Protein AF-A0A512IU87-F1 (afdb_monomer_lite)

Structure (mmCIF, N/CA/C/O backbone):
data_AF-A0A512IU87-F1
#
_entry.id   AF-A0A512IU87-F1
#
loop_
_atom_site.group_PDB
_atom_site.id
_atom_site.type_symbol
_atom_site.label_atom_id
_atom_site.label_alt_id
_atom_site.label_comp_id
_atom_site.label_asym_id
_atom_site.label_entity_id
_atom_site.label_seq_id
_atom_site.pdbx_PDB_ins_code
_atom_site.Cartn_x
_atom_site.Cartn_y
_atom_site.Cartn_z
_atom_site.occupancy
_atom_site.B_iso_or_equiv
_atom_site.auth_seq_id
_atom_site.auth_comp_id
_atom_site.auth_asym_id
_atom_site.auth_atom_id
_atom_site.pdbx_PDB_model_num
ATOM 1 N N . MET A 1 1 ? -12.612 -12.561 -35.528 1.00 47.97 1 MET A N 1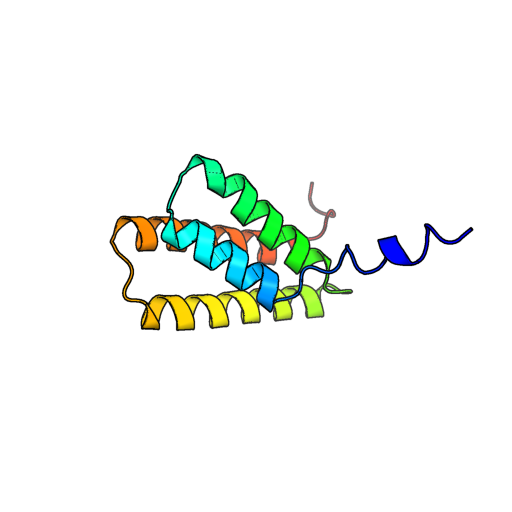
ATOM 2 C CA . MET A 1 1 ? -12.145 -13.449 -34.452 1.00 47.97 1 MET A CA 1
ATOM 3 C C . MET A 1 1 ? -11.173 -12.617 -33.647 1.00 47.97 1 MET A C 1
ATOM 5 O O . MET A 1 1 ? -9.997 -12.739 -33.893 1.00 47.97 1 MET A O 1
ATOM 9 N N . ASP A 1 2 ? -11.656 -11.765 -32.737 1.00 45.06 2 ASP A N 1
ATOM 10 C CA . ASP A 1 2 ? -10.781 -10.909 -31.916 1.00 45.06 2 ASP A CA 1
ATOM 11 C C . ASP A 1 2 ? -11.314 -10.856 -30.486 1.00 45.06 2 ASP A C 1
ATOM 13 O O . ASP A 1 2 ? -11.910 -9.890 -30.017 1.00 45.06 2 ASP A O 1
ATOM 17 N N . ARG A 1 3 ? -11.169 -11.995 -29.798 1.00 49.44 3 ARG A N 1
ATOM 18 C CA . ARG A 1 3 ? -11.250 -12.070 -28.330 1.00 49.44 3 ARG A CA 1
ATOM 19 C C . ARG A 1 3 ? -9.892 -11.793 -27.671 1.00 49.44 3 ARG A C 1
ATOM 21 O O . ARG A 1 3 ? -9.829 -11.802 -26.447 1.00 49.44 3 ARG A O 1
ATOM 28 N N . HIS A 1 4 ? -8.832 -11.574 -28.454 1.00 40.81 4 HIS A N 1
ATOM 29 C CA . HIS A 1 4 ? -7.483 -11.370 -27.928 1.00 40.81 4 HIS A CA 1
ATOM 30 C C . HIS A 1 4 ? -7.190 -9.913 -27.550 1.00 40.81 4 HIS A C 1
ATOM 32 O O . HIS A 1 4 ? -6.594 -9.696 -26.504 1.00 40.81 4 HIS A O 1
ATOM 38 N N . GLU A 1 5 ? -7.716 -8.925 -28.278 1.00 42.81 5 GLU A N 1
ATOM 39 C CA . GLU A 1 5 ? -7.414 -7.508 -27.998 1.00 42.81 5 GLU A CA 1
ATOM 40 C C . GLU A 1 5 ? -8.159 -6.938 -26.779 1.00 42.81 5 GLU A C 1
ATOM 42 O O . GLU A 1 5 ? -7.703 -5.992 -26.149 1.00 42.81 5 GLU A O 1
ATOM 47 N N . ARG A 1 6 ? -9.280 -7.545 -26.362 1.00 42.47 6 ARG A N 1
ATOM 48 C CA . ARG A 1 6 ? -9.990 -7.132 -25.133 1.00 42.47 6 ARG A CA 1
ATOM 49 C C . ARG A 1 6 ? -9.342 -7.625 -23.837 1.00 42.47 6 ARG A C 1
ATOM 51 O O . ARG A 1 6 ? -9.826 -7.286 -22.762 1.00 42.47 6 ARG A O 1
ATOM 58 N N . ARG A 1 7 ? -8.293 -8.446 -23.928 1.00 38.91 7 ARG A N 1
ATOM 59 C CA . ARG A 1 7 ? -7.651 -9.071 -22.766 1.00 38.91 7 ARG A CA 1
ATOM 60 C C . ARG A 1 7 ? -6.363 -8.363 -22.333 1.00 38.91 7 ARG A C 1
ATOM 62 O O . ARG A 1 7 ? -5.927 -8.597 -21.217 1.00 38.91 7 ARG A O 1
ATOM 69 N N . GLU A 1 8 ? -5.812 -7.469 -23.157 1.00 39.75 8 GLU A N 1
ATOM 70 C CA . GLU A 1 8 ? -4.589 -6.709 -22.837 1.00 39.75 8 GLU A CA 1
ATOM 71 C C . GLU A 1 8 ? -4.853 -5.388 -22.097 1.00 39.75 8 GLU A C 1
ATOM 73 O O . GLU A 1 8 ? -3.958 -4.858 -21.450 1.00 39.75 8 GLU A O 1
ATOM 78 N N . SER A 1 9 ? -6.086 -4.871 -22.106 1.00 37.41 9 SER A N 1
ATOM 79 C CA . SER A 1 9 ? -6.460 -3.678 -21.320 1.00 37.41 9 SER A CA 1
ATOM 80 C C . SER A 1 9 ? -6.953 -3.999 -19.903 1.00 37.41 9 SER A C 1
ATOM 82 O O . SER A 1 9 ? -7.368 -3.095 -19.190 1.00 37.41 9 SER A O 1
ATOM 84 N N . ALA A 1 10 ? -6.950 -5.277 -19.510 1.00 41.16 10 ALA A N 1
ATOM 85 C CA . ALA A 1 10 ? -7.472 -5.752 -18.227 1.00 41.16 10 ALA A CA 1
ATOM 86 C C . ALA A 1 10 ? -6.384 -5.992 -17.161 1.00 41.16 10 ALA A C 1
ATOM 88 O O . ALA A 1 10 ? -6.720 -6.451 -16.075 1.00 41.16 10 ALA A O 1
ATOM 89 N N . ASP A 1 11 ? -5.108 -5.718 -17.463 1.00 47.38 11 ASP A N 1
ATOM 90 C CA . ASP A 1 11 ? -3.974 -6.211 -16.660 1.00 47.38 11 ASP A CA 1
ATOM 91 C C . ASP A 1 11 ? -2.960 -5.123 -16.257 1.00 47.38 11 ASP A C 1
ATOM 93 O O . ASP A 1 11 ? -1.798 -5.404 -15.978 1.00 47.38 11 ASP A O 1
ATOM 97 N N . MET A 1 12 ? -3.388 -3.856 -16.210 1.00 54.16 12 MET A N 1
ATOM 98 C CA . MET A 1 12 ? -2.627 -2.803 -15.532 1.00 54.16 12 MET A CA 1
ATOM 99 C C . MET A 1 12 ? -3.516 -2.107 -14.512 1.00 54.16 12 MET A C 1
ATOM 101 O O . MET A 1 12 ? -4.235 -1.174 -14.858 1.00 54.16 12 MET A O 1
ATOM 105 N N . THR A 1 13 ? -3.442 -2.543 -13.252 1.00 68.06 13 THR A N 1
ATOM 106 C CA . THR A 1 13 ? -3.996 -1.780 -12.132 1.00 68.06 13 THR A CA 1
ATOM 107 C C . THR A 1 13 ? -3.304 -0.424 -12.096 1.00 68.06 13 THR A C 1
ATOM 109 O O . THR A 1 13 ? -2.118 -0.314 -11.773 1.00 68.06 13 THR A O 1
ATOM 112 N N . THR A 1 14 ? -4.031 0.623 -12.464 1.00 87.06 14 THR A N 1
ATOM 113 C CA . THR A 1 14 ? -3.526 1.992 -12.401 1.00 87.06 14 THR A CA 1
ATOM 114 C C . THR A 1 14 ? -3.357 2.418 -10.942 1.00 87.06 14 THR A C 1
ATOM 116 O O . THR A 1 14 ? -4.004 1.890 -10.034 1.00 87.06 14 THR A O 1
ATOM 119 N N . LYS A 1 15 ? -2.519 3.434 -10.692 1.00 90.88 15 LYS A N 1
ATOM 120 C CA . LYS A 1 15 ? -2.384 4.022 -9.347 1.00 90.88 15 LYS A CA 1
ATOM 121 C C . LYS A 1 15 ? -3.742 4.446 -8.776 1.00 90.88 15 LYS A C 1
ATOM 123 O O . LYS A 1 15 ? -4.005 4.227 -7.600 1.00 90.88 15 LYS A O 1
ATOM 128 N N . ALA A 1 16 ? -4.601 5.027 -9.616 1.00 91.31 16 ALA A N 1
ATOM 129 C CA . ALA A 1 16 ? -5.924 5.496 -9.217 1.00 91.31 16 ALA A CA 1
ATO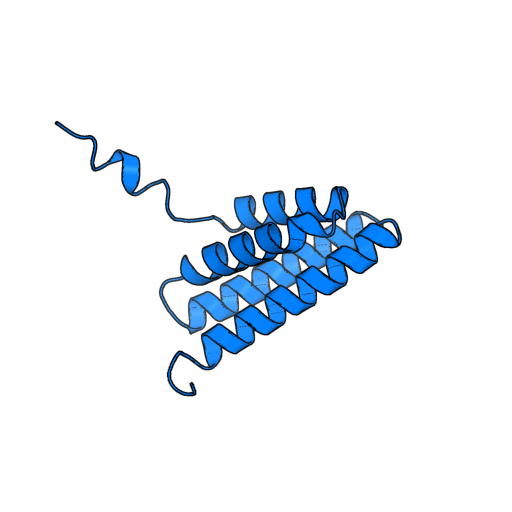M 130 C C . ALA A 1 16 ? -6.830 4.346 -8.745 1.00 91.31 16 ALA A C 1
ATOM 132 O O . ALA A 1 16 ? -7.428 4.453 -7.680 1.00 91.31 16 ALA A O 1
ATOM 133 N N . GLU A 1 17 ? -6.870 3.233 -9.482 1.00 93.50 17 GLU A N 1
ATOM 134 C CA . GLU A 1 17 ? -7.662 2.050 -9.111 1.00 93.50 17 GLU A CA 1
ATOM 135 C C . GLU A 1 17 ? -7.138 1.386 -7.833 1.00 93.50 17 GLU A C 1
ATOM 137 O O . GLU A 1 17 ? -7.924 0.966 -6.981 1.00 93.50 17 GLU A O 1
ATOM 142 N N . CYS A 1 18 ? -5.810 1.323 -7.667 1.00 95.25 18 CYS A N 1
ATOM 143 C CA . CYS A 1 18 ? -5.195 0.820 -6.440 1.00 95.25 18 CYS A CA 1
ATOM 144 C C . CYS A 1 18 ? -5.600 1.682 -5.234 1.00 95.25 18 CYS A C 1
ATOM 146 O O . CYS A 1 18 ? -6.074 1.153 -4.230 1.00 95.25 18 CYS A O 1
ATOM 148 N N . ILE A 1 19 ? -5.492 3.010 -5.353 1.00 95.25 19 ILE A N 1
ATOM 149 C CA . ILE A 1 19 ? -5.888 3.950 -4.296 1.00 95.25 19 ILE A CA 1
ATOM 150 C C . ILE A 1 19 ? -7.376 3.823 -3.972 1.00 95.25 19 ILE A C 1
ATOM 152 O O . ILE A 1 19 ? -7.731 3.725 -2.801 1.00 95.25 19 ILE A O 1
ATOM 156 N N . GLU A 1 20 ? -8.251 3.802 -4.979 1.00 95.31 20 GLU A N 1
ATOM 157 C CA . GLU A 1 20 ? -9.696 3.678 -4.768 1.00 95.31 20 GLU A CA 1
ATOM 158 C C . GLU A 1 20 ? -10.044 2.378 -4.034 1.00 95.31 20 GLU A C 1
ATOM 160 O O . GLU A 1 20 ? -10.816 2.388 -3.070 1.00 95.31 20 GLU A O 1
ATOM 165 N N . THR A 1 21 ? -9.403 1.277 -4.430 1.00 96.25 21 THR A N 1
ATOM 166 C CA . THR A 1 21 ? -9.547 -0.023 -3.770 1.00 96.25 21 THR A CA 1
ATOM 167 C C . THR A 1 21 ? -9.115 0.056 -2.308 1.00 96.25 21 THR A C 1
ATOM 169 O O . THR A 1 21 ? -9.896 -0.281 -1.416 1.00 96.25 21 THR A O 1
ATOM 172 N N . LEU A 1 22 ? -7.904 0.553 -2.035 1.00 96.69 22 LEU A N 1
ATOM 173 C CA . LEU A 1 22 ? -7.381 0.673 -0.672 1.00 96.69 22 LEU A CA 1
ATOM 174 C C . LEU A 1 22 ? -8.239 1.601 0.190 1.00 96.69 22 LEU A C 1
ATOM 176 O O . LEU A 1 22 ? -8.513 1.271 1.340 1.00 96.69 22 LEU A O 1
ATOM 180 N N . ARG A 1 23 ? -8.737 2.709 -0.365 1.00 95.25 23 ARG A N 1
ATOM 181 C CA . ARG A 1 23 ? -9.637 3.631 0.334 1.00 95.25 23 ARG A CA 1
ATOM 182 C C . ARG A 1 23 ? -10.942 2.948 0.730 1.00 95.25 23 ARG A C 1
ATOM 184 O O . ARG A 1 23 ? -11.381 3.088 1.869 1.00 95.25 23 ARG A O 1
ATOM 191 N N . GLY A 1 24 ? -11.545 2.185 -0.182 1.00 95.62 24 GLY A N 1
ATOM 192 C CA . GLY A 1 24 ? -12.758 1.419 0.102 1.00 95.62 24 GLY A CA 1
ATOM 193 C C . GLY A 1 24 ? -12.550 0.382 1.209 1.00 95.62 24 GLY A C 1
ATOM 194 O O . GLY A 1 24 ? -13.388 0.261 2.101 1.00 95.62 24 GLY A O 1
ATOM 195 N N . LEU A 1 25 ? -11.416 -0.320 1.179 1.00 96.56 25 LEU A N 1
ATOM 196 C CA . LEU A 1 25 ? -11.045 -1.319 2.186 1.00 96.56 25 LEU A CA 1
ATOM 197 C C . LEU A 1 25 ? -10.768 -0.677 3.552 1.00 96.56 25 LEU A C 1
ATOM 199 O O . LEU A 1 25 ? -11.264 -1.156 4.567 1.00 96.56 25 LEU A O 1
ATOM 203 N N . ILE A 1 26 ? -10.037 0.442 3.590 1.00 95.94 26 ILE A N 1
ATOM 204 C CA . ILE A 1 26 ? -9.782 1.199 4.823 1.00 95.94 26 ILE A CA 1
ATOM 205 C C . ILE A 1 26 ? -11.097 1.704 5.415 1.00 95.94 26 ILE A C 1
ATOM 207 O O . ILE A 1 26 ? -11.326 1.528 6.608 1.00 95.94 26 ILE A O 1
ATOM 211 N N . ALA A 1 27 ? -11.994 2.260 4.597 1.00 95.06 27 ALA A N 1
ATOM 212 C CA . ALA A 1 27 ? -13.287 2.753 5.066 1.00 95.06 27 ALA A CA 1
ATOM 213 C C . ALA A 1 27 ? -14.134 1.654 5.737 1.00 95.06 27 ALA A C 1
ATOM 215 O O . ALA A 1 27 ? -14.807 1.936 6.729 1.00 95.06 27 ALA A O 1
ATOM 216 N N . ARG A 1 28 ? -14.072 0.410 5.234 1.00 95.69 28 ARG A N 1
ATOM 217 C CA . ARG A 1 28 ? -14.752 -0.759 5.824 1.00 95.69 28 ARG A CA 1
ATOM 218 C C . ARG A 1 28 ? -14.008 -1.355 7.022 1.00 95.69 28 ARG A C 1
ATOM 220 O O . ARG A 1 28 ? -14.646 -1.795 7.974 1.00 95.69 28 ARG A O 1
ATOM 227 N N . SER A 1 29 ? -12.674 -1.342 7.001 1.00 94.44 29 SER A N 1
ATOM 228 C CA . SER A 1 29 ? -11.795 -1.867 8.060 1.00 94.44 29 SER A CA 1
ATOM 229 C C . SER A 1 29 ? -12.043 -3.336 8.442 1.00 94.44 29 SER A C 1
ATOM 231 O O . SER A 1 29 ? -11.854 -3.742 9.596 1.00 94.44 29 SER A O 1
ATOM 233 N N . GLU A 1 30 ? -12.465 -4.161 7.487 1.00 92.44 30 GLU A N 1
ATOM 234 C CA . GLU A 1 30 ? -12.782 -5.567 7.721 1.00 92.44 30 GLU A CA 1
ATOM 235 C C . GLU A 1 30 ? -11.527 -6.451 7.644 1.00 92.44 30 GLU A C 1
ATOM 237 O O . GLU A 1 30 ? -10.833 -6.513 6.634 1.00 92.44 30 GLU A O 1
ATOM 242 N N . ARG A 1 31 ? -11.220 -7.199 8.714 1.00 82.81 31 ARG A N 1
ATOM 243 C CA . ARG A 1 31 ? -9.982 -8.009 8.787 1.00 82.81 31 ARG A CA 1
ATOM 244 C C . ARG A 1 31 ? -9.860 -9.075 7.693 1.00 82.81 31 ARG A C 1
ATOM 246 O O . ARG A 1 31 ? -8.746 -9.420 7.311 1.00 82.81 31 ARG A O 1
ATOM 253 N N . ASN A 1 32 ? -10.978 -9.622 7.225 1.00 88.44 32 ASN A N 1
ATOM 254 C CA . ASN A 1 32 ? -11.033 -10.607 6.141 1.00 88.44 32 ASN A CA 1
ATOM 255 C C . ASN A 1 32 ? -10.665 -10.014 4.774 1.00 88.44 32 ASN A C 1
ATOM 257 O O . ASN A 1 32 ? -10.358 -10.785 3.872 1.00 88.44 32 ASN A O 1
ATOM 261 N N . GLU A 1 33 ? -10.631 -8.689 4.637 1.00 91.25 33 GLU A N 1
ATOM 262 C CA . GLU A 1 33 ? -10.310 -8.004 3.382 1.00 91.25 33 GLU A CA 1
ATOM 263 C C . GLU A 1 33 ? -8.821 -7.605 3.270 1.00 91.25 33 GLU A C 1
ATOM 265 O O . GLU A 1 33 ? -8.377 -7.054 2.261 1.00 91.25 33 GLU A O 1
ATOM 270 N N . LEU A 1 34 ? -7.997 -7.936 4.274 1.00 93.81 34 LEU A N 1
ATOM 271 C CA . LEU A 1 34 ? -6.547 -7.697 4.238 1.00 93.81 34 LEU A CA 1
ATOM 272 C C . LEU A 1 34 ? -5.850 -8.444 3.090 1.00 93.81 34 LEU A C 1
ATOM 274 O O . LEU A 1 34 ? -4.844 -7.972 2.559 1.00 93.81 34 LEU A O 1
ATOM 278 N N . ALA A 1 35 ? -6.384 -9.601 2.691 1.00 94.56 35 ALA A N 1
ATOM 279 C CA . ALA A 1 35 ? -5.889 -10.338 1.533 1.00 94.56 35 ALA A CA 1
ATOM 280 C C . ALA A 1 35 ? -6.126 -9.565 0.224 1.00 94.56 35 ALA A C 1
ATOM 282 O O . ALA A 1 35 ? -5.245 -9.542 -0.636 1.00 94.56 35 ALA A O 1
ATOM 283 N N . ASP A 1 36 ? -7.266 -8.882 0.108 1.00 95.69 36 ASP A N 1
ATOM 284 C CA . ASP A 1 36 ? -7.615 -8.080 -1.067 1.00 95.69 36 ASP A CA 1
ATOM 285 C C . ASP A 1 36 ? -6.748 -6.819 -1.146 1.00 95.69 36 ASP A C 1
ATOM 287 O O . ASP A 1 36 ? -6.243 -6.481 -2.219 1.00 95.69 36 ASP A O 1
ATOM 291 N N . ALA A 1 37 ? -6.477 -6.177 -0.002 1.00 96.50 37 ALA A N 1
ATOM 292 C CA . ALA A 1 37 ? -5.528 -5.065 0.076 1.00 96.50 37 ALA A CA 1
ATOM 293 C C . ALA A 1 37 ? -4.133 -5.487 -0.414 1.00 96.50 37 ALA A C 1
ATOM 295 O O . ALA A 1 37 ? -3.544 -4.838 -1.281 1.00 96.50 37 ALA A O 1
ATOM 296 N N . GLN A 1 38 ? -3.617 -6.611 0.092 1.00 96.44 38 GLN A N 1
ATOM 297 C CA . GLN A 1 38 ? -2.309 -7.127 -0.303 1.00 96.44 38 GLN A CA 1
ATOM 298 C C . GLN A 1 38 ? -2.256 -7.501 -1.793 1.00 96.44 38 GLN A C 1
ATOM 300 O O . GLN A 1 38 ? -1.237 -7.256 -2.445 1.00 96.44 38 GLN A O 1
ATOM 305 N N . ALA A 1 39 ? -3.334 -8.072 -2.340 1.00 94.88 39 ALA A N 1
ATOM 306 C CA . ALA A 1 39 ? -3.429 -8.405 -3.758 1.00 94.88 39 ALA A CA 1
ATOM 307 C C . ALA A 1 39 ? -3.386 -7.148 -4.640 1.00 94.88 39 ALA A C 1
ATOM 309 O O . ALA A 1 39 ? -2.595 -7.102 -5.584 1.00 94.88 39 ALA A O 1
ATOM 310 N N . ALA A 1 40 ? -4.159 -6.113 -4.295 1.00 96.25 40 ALA A N 1
ATOM 311 C CA . ALA A 1 40 ? -4.168 -4.841 -5.016 1.00 96.25 40 ALA A CA 1
ATOM 312 C C . ALA A 1 40 ? -2.786 -4.163 -5.013 1.00 96.25 40 ALA A C 1
ATOM 314 O O . ALA A 1 40 ? -2.332 -3.669 -6.045 1.00 96.25 40 ALA A O 1
ATOM 315 N N . ILE A 1 41 ? -2.086 -4.191 -3.873 1.00 96.12 41 ILE A N 1
ATOM 316 C CA . ILE A 1 41 ? -0.726 -3.646 -3.739 1.00 96.12 41 ILE A CA 1
ATOM 317 C C . ILE A 1 41 ? 0.266 -4.406 -4.634 1.00 96.12 41 ILE A C 1
ATOM 319 O O . ILE A 1 41 ? 1.069 -3.785 -5.329 1.00 96.12 41 ILE A O 1
ATOM 323 N N . ILE A 1 42 ? 0.213 -5.743 -4.651 1.00 93.69 42 ILE A N 1
ATOM 324 C CA . ILE A 1 42 ? 1.109 -6.567 -5.481 1.00 93.69 42 ILE A CA 1
ATOM 325 C C . ILE A 1 42 ? 0.845 -6.333 -6.967 1.00 93.69 42 ILE A C 1
ATOM 327 O O . ILE A 1 42 ? 1.795 -6.166 -7.728 1.00 93.69 42 ILE A O 1
ATOM 331 N N . GLN A 1 43 ? -0.421 -6.311 -7.389 1.00 93.88 43 GLN A N 1
ATOM 332 C CA . GLN A 1 43 ? -0.784 -6.068 -8.787 1.00 93.88 43 GLN A CA 1
ATOM 333 C C . GLN A 1 43 ? -0.286 -4.701 -9.259 1.00 93.88 43 GLN A C 1
ATOM 335 O O . GLN A 1 43 ? 0.363 -4.612 -10.300 1.00 93.88 43 GLN A O 1
ATOM 340 N N . PHE A 1 44 ? -0.494 -3.660 -8.450 1.00 94.69 44 PHE A N 1
ATOM 341 C CA . PHE A 1 44 ? 0.027 -2.328 -8.735 1.00 94.69 44 PHE A CA 1
ATOM 342 C C . PHE A 1 44 ? 1.561 -2.308 -8.823 1.00 94.69 44 PHE A C 1
ATOM 344 O O . PHE A 1 44 ? 2.119 -1.766 -9.777 1.00 94.69 44 PHE A O 1
ATOM 351 N N . ALA A 1 45 ? 2.255 -2.951 -7.879 1.00 92.69 45 ALA A N 1
ATOM 352 C CA . ALA A 1 45 ? 3.709 -3.050 -7.916 1.00 92.69 45 ALA A CA 1
ATOM 353 C C . ALA A 1 45 ? 4.195 -3.770 -9.184 1.00 92.69 45 ALA A C 1
ATOM 355 O O . ALA A 1 45 ? 5.162 -3.343 -9.800 1.00 92.69 45 ALA A O 1
ATOM 356 N N . LEU A 1 46 ? 3.543 -4.855 -9.602 1.00 89.88 46 LEU A N 1
ATOM 357 C CA . LEU A 1 46 ? 3.964 -5.642 -10.764 1.00 89.88 46 LEU A CA 1
ATOM 358 C C . LEU A 1 46 ? 3.634 -4.985 -12.110 1.00 89.88 46 LEU A C 1
ATOM 360 O O . LEU A 1 46 ? 4.289 -5.321 -13.097 1.00 89.88 46 LEU A O 1
ATOM 364 N N . ALA A 1 47 ? 2.697 -4.032 -12.147 1.00 91.00 47 ALA A N 1
ATOM 365 C CA . ALA A 1 47 ? 2.384 -3.252 -13.345 1.00 91.00 47 ALA A CA 1
ATOM 366 C C . ALA A 1 47 ? 3.552 -2.347 -13.789 1.00 91.00 47 ALA A C 1
ATOM 368 O O . ALA A 1 47 ? 3.662 -2.005 -14.967 1.00 91.00 47 ALA A O 1
ATOM 369 N N . ALA A 1 48 ? 4.455 -1.974 -12.873 1.00 89.06 48 ALA A N 1
ATOM 370 C CA . ALA A 1 48 ? 5.659 -1.228 -13.220 1.00 89.06 48 ALA A CA 1
ATOM 371 C C . ALA A 1 48 ? 6.749 -2.156 -13.821 1.00 89.06 48 ALA A C 1
ATOM 373 O O . ALA A 1 48 ? 7.039 -3.231 -13.272 1.00 89.06 48 ALA A O 1
ATOM 374 N N . PRO A 1 49 ? 7.391 -1.745 -14.934 1.00 86.06 49 PRO A N 1
ATOM 375 C CA . PRO A 1 49 ? 8.153 -2.651 -1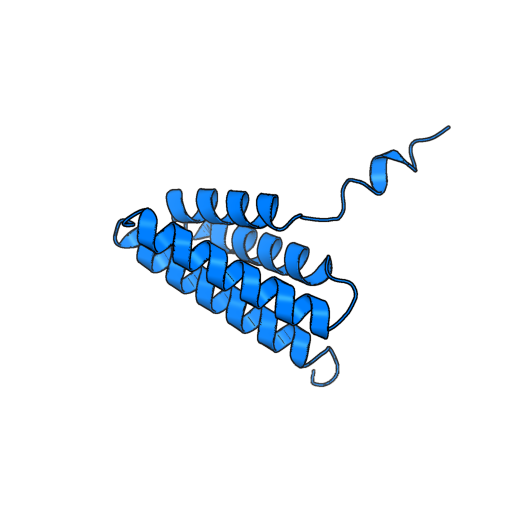5.802 1.00 86.06 49 PRO A CA 1
ATOM 376 C C . PRO A 1 49 ? 9.503 -3.097 -15.228 1.00 86.06 49 PRO A C 1
ATOM 378 O O . PRO A 1 49 ? 10.009 -4.158 -15.590 1.00 86.06 49 PRO A O 1
ATOM 381 N N . ASP A 1 50 ? 10.099 -2.309 -14.337 1.00 87.50 50 ASP A N 1
ATOM 382 C CA . ASP A 1 50 ? 11.443 -2.536 -13.807 1.00 87.50 50 ASP A C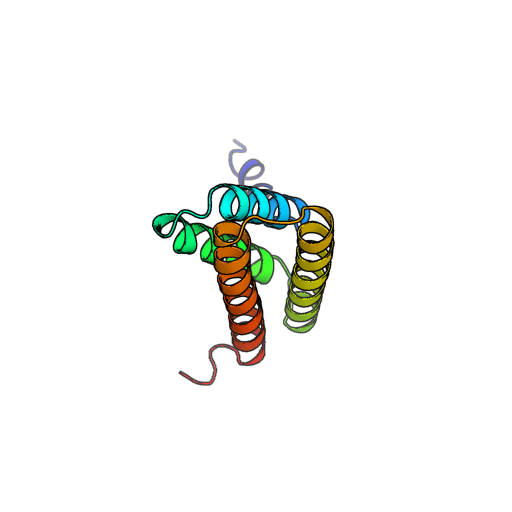A 1
ATOM 383 C C . ASP A 1 50 ? 11.539 -2.180 -12.317 1.00 87.50 50 ASP A C 1
ATOM 385 O O . ASP A 1 50 ? 10.708 -1.449 -11.784 1.00 87.50 50 ASP A O 1
ATOM 389 N N . LEU A 1 51 ? 12.572 -2.680 -11.634 1.00 88.50 51 LEU A N 1
ATOM 390 C CA . LEU A 1 51 ? 12.747 -2.517 -10.183 1.00 88.50 51 LEU A CA 1
ATOM 391 C C . LEU A 1 51 ? 12.721 -1.059 -9.705 1.00 88.50 51 LEU A C 1
ATOM 393 O O . LEU A 1 51 ? 12.171 -0.774 -8.637 1.00 88.50 51 LEU A O 1
ATOM 397 N N . LYS A 1 52 ? 13.305 -0.140 -10.480 1.00 89.75 52 LYS A N 1
ATOM 398 C CA . LYS A 1 52 ? 13.337 1.281 -10.133 1.00 89.75 52 LYS A CA 1
ATOM 399 C C . LYS A 1 52 ? 11.926 1.857 -10.224 1.00 89.75 52 LYS A C 1
ATOM 401 O O . LYS A 1 52 ? 11.443 2.409 -9.240 1.00 89.75 52 LYS A O 1
ATOM 406 N N . SER A 1 53 ? 11.245 1.622 -11.343 1.00 90.19 53 SER A N 1
ATOM 407 C CA . SER A 1 53 ? 9.861 2.041 -11.565 1.00 90.19 53 SER A CA 1
ATOM 408 C C . SER A 1 53 ? 8.906 1.457 -10.515 1.00 90.19 53 SER A C 1
ATOM 410 O O . SER A 1 53 ? 8.012 2.153 -10.045 1.00 90.19 53 SER A O 1
ATOM 412 N N . ARG A 1 54 ? 9.113 0.204 -10.082 1.00 91.31 54 ARG A N 1
ATOM 413 C CA . ARG A 1 54 ? 8.327 -0.426 -9.002 1.00 91.31 54 ARG A CA 1
ATOM 414 C C . ARG A 1 54 ? 8.519 0.281 -7.669 1.00 91.31 54 ARG A C 1
ATOM 416 O O . ARG A 1 54 ? 7.553 0.549 -6.965 1.00 91.31 54 ARG A O 1
ATOM 423 N N . THR A 1 55 ? 9.766 0.587 -7.326 1.00 91.12 55 THR A N 1
ATOM 424 C CA . THR A 1 55 ? 10.096 1.265 -6.066 1.00 91.12 55 THR A CA 1
ATOM 425 C C . THR A 1 55 ? 9.513 2.677 -6.038 1.00 91.12 55 THR A C 1
ATOM 427 O O . THR A 1 55 ? 8.918 3.075 -5.038 1.00 91.12 55 THR A O 1
ATOM 430 N N . GLU A 1 56 ? 9.637 3.411 -7.146 1.00 92.31 56 GLU A N 1
ATOM 431 C CA . GLU A 1 56 ? 9.064 4.751 -7.311 1.00 92.31 56 GLU A CA 1
ATOM 432 C C . GLU A 1 56 ? 7.531 4.721 -7.240 1.00 92.31 56 GLU A C 1
ATOM 434 O O . GLU A 1 56 ? 6.944 5.503 -6.494 1.00 92.31 56 GLU A O 1
ATOM 439 N N . ALA A 1 57 ? 6.885 3.773 -7.928 1.00 92.62 57 ALA A N 1
ATOM 440 C CA . ALA A 1 57 ? 5.435 3.596 -7.888 1.00 92.62 57 ALA A CA 1
ATOM 441 C C . ALA A 1 57 ? 4.928 3.316 -6.464 1.00 92.62 57 ALA A C 1
ATOM 443 O O . ALA A 1 57 ? 3.954 3.921 -6.019 1.00 92.62 57 ALA A O 1
ATOM 444 N N . MET A 1 58 ? 5.612 2.444 -5.720 1.00 94.38 58 MET A N 1
ATOM 445 C CA . MET A 1 58 ? 5.256 2.110 -4.338 1.00 94.38 58 MET A CA 1
ATOM 446 C C . MET A 1 58 ? 5.432 3.296 -3.378 1.00 94.38 58 MET A C 1
ATOM 448 O O . MET A 1 58 ? 4.591 3.507 -2.505 1.00 94.38 58 MET A O 1
ATOM 452 N N . ALA A 1 59 ? 6.489 4.097 -3.549 1.00 93.94 59 ALA A N 1
ATOM 453 C CA . ALA A 1 59 ? 6.701 5.311 -2.757 1.00 93.94 59 ALA A CA 1
ATOM 454 C C . ALA A 1 59 ? 5.638 6.391 -3.043 1.00 93.94 59 ALA A C 1
ATOM 456 O O . ALA A 1 59 ? 5.155 7.058 -2.124 1.00 93.94 59 ALA A O 1
ATOM 457 N N . ASP A 1 60 ? 5.245 6.542 -4.309 1.00 94.88 60 ASP A N 1
ATOM 458 C CA . ASP A 1 60 ? 4.179 7.455 -4.734 1.00 94.88 60 ASP A CA 1
ATOM 459 C C . ASP A 1 60 ? 2.800 7.012 -4.207 1.00 94.88 60 ASP A C 1
ATOM 461 O O . ASP A 1 60 ? 2.040 7.834 -3.686 1.00 94.88 60 ASP A O 1
ATOM 465 N N . LEU A 1 61 ? 2.499 5.707 -4.242 1.00 95.31 61 LEU A N 1
ATOM 466 C CA . LEU A 1 61 ? 1.295 5.141 -3.622 1.00 95.31 61 LEU A CA 1
ATOM 467 C C . LEU A 1 61 ? 1.235 5.460 -2.122 1.00 95.31 61 LEU A C 1
ATOM 469 O O . LEU A 1 61 ? 0.218 5.965 -1.651 1.00 95.31 61 LEU A O 1
ATOM 473 N N . GLN A 1 62 ? 2.329 5.216 -1.392 1.00 94.94 62 GLN A N 1
ATOM 474 C CA . GLN A 1 62 ? 2.416 5.482 0.048 1.00 94.94 62 GLN A CA 1
ATOM 475 C C . GLN A 1 62 ? 2.189 6.966 0.363 1.00 94.94 62 GLN A C 1
ATOM 477 O O . GLN A 1 62 ? 1.387 7.302 1.230 1.00 94.94 62 GLN A O 1
ATOM 482 N N . THR A 1 63 ? 2.846 7.859 -0.383 1.00 96.38 63 THR A N 1
ATOM 483 C CA . THR A 1 63 ? 2.723 9.315 -0.201 1.00 96.38 63 THR A CA 1
ATOM 484 C C . THR A 1 63 ? 1.301 9.800 -0.479 1.00 96.38 63 THR A C 1
ATOM 486 O O . THR A 1 63 ? 0.755 10.618 0.268 1.00 96.38 63 THR A O 1
ATOM 489 N N . THR A 1 64 ? 0.686 9.287 -1.549 1.00 95.69 64 THR A N 1
ATOM 490 C CA . THR A 1 64 ? -0.677 9.665 -1.926 1.00 95.69 64 THR A CA 1
ATOM 491 C C . THR A 1 64 ? -1.670 9.195 -0.866 1.00 95.69 64 THR A C 1
ATOM 493 O O . THR A 1 64 ? -2.466 9.996 -0.380 1.00 95.69 64 THR A O 1
ATOM 496 N N . LEU A 1 65 ? -1.579 7.932 -0.440 1.00 94.31 65 LEU A N 1
ATOM 497 C CA . LEU A 1 65 ? -2.486 7.369 0.558 1.00 94.31 65 LEU A CA 1
ATOM 498 C C . LEU A 1 65 ? -2.343 8.072 1.917 1.00 94.31 65 LEU A C 1
ATOM 500 O O . LEU A 1 65 ? -3.352 8.413 2.525 1.00 94.31 65 LEU A O 1
ATOM 504 N N . ALA A 1 66 ? -1.118 8.385 2.350 1.00 94.31 66 ALA A N 1
ATOM 505 C CA . ALA A 1 66 ? -0.877 9.138 3.583 1.00 94.31 66 ALA A CA 1
ATOM 506 C C . ALA A 1 66 ? -1.509 10.537 3.550 1.00 94.31 66 ALA A C 1
ATOM 508 O O . ALA A 1 66 ? -2.124 10.968 4.527 1.00 94.31 66 ALA A O 1
ATOM 509 N N . THR A 1 67 ? -1.405 11.228 2.411 1.00 95.31 67 THR A N 1
ATOM 510 C CA . THR A 1 67 ? -2.026 12.547 2.215 1.00 95.31 67 THR A CA 1
ATOM 511 C C . THR A 1 67 ? -3.550 12.457 2.319 1.00 95.31 67 THR A C 1
ATOM 513 O O . THR A 1 67 ? -4.180 13.292 2.968 1.00 95.31 67 THR A O 1
ATOM 516 N N . GLU A 1 68 ? -4.154 11.432 1.714 1.00 92.81 68 GLU A N 1
ATOM 517 C CA . GLU A 1 68 ? -5.602 11.217 1.779 1.00 92.81 68 GLU A CA 1
ATOM 518 C C . GLU A 1 68 ? -6.077 10.857 3.186 1.00 92.81 68 GLU A C 1
ATOM 520 O O . GLU A 1 68 ? -7.065 11.417 3.659 1.00 92.81 68 GLU A O 1
ATOM 525 N N . MET A 1 69 ? -5.361 9.974 3.882 1.00 91.81 69 MET A N 1
ATOM 526 C CA . MET A 1 69 ? -5.709 9.581 5.246 1.00 91.81 69 MET A CA 1
ATOM 527 C C . MET A 1 69 ? -5.584 10.744 6.227 1.00 91.81 69 MET A C 1
ATOM 529 O O . MET A 1 69 ? -6.433 10.893 7.102 1.00 91.81 69 MET A O 1
ATOM 533 N N . GLN A 1 70 ? -4.584 11.613 6.057 1.00 91.12 70 GLN A N 1
ATOM 534 C CA . GLN A 1 70 ? -4.467 12.829 6.860 1.00 91.12 70 GLN A CA 1
ATOM 535 C C . GLN A 1 70 ? -5.651 13.782 6.636 1.00 91.12 70 GLN A C 1
ATOM 537 O O . GLN A 1 70 ? -6.097 14.435 7.576 1.00 91.12 70 GLN A O 1
ATOM 542 N N . ALA A 1 71 ? -6.165 13.866 5.406 1.00 91.25 71 ALA A N 1
ATOM 543 C CA . ALA A 1 71 ? -7.315 14.706 5.080 1.00 91.25 71 ALA A CA 1
ATOM 544 C C . ALA A 1 71 ? -8.658 14.113 5.549 1.00 91.25 71 ALA A C 1
ATOM 546 O O . ALA A 1 71 ? -9.604 14.867 5.774 1.00 91.25 71 ALA A O 1
ATOM 547 N N . ALA A 1 72 ? -8.751 12.786 5.670 1.00 89.50 72 ALA A N 1
ATOM 548 C CA . ALA A 1 72 ? -9.989 12.073 5.979 1.00 89.50 72 ALA A CA 1
ATOM 549 C C . ALA A 1 72 ? -10.331 11.989 7.479 1.00 89.50 72 ALA A C 1
ATOM 551 O O . ALA A 1 72 ? -11.477 11.683 7.790 1.00 89.50 72 ALA A O 1
ATOM 552 N N . ASP A 1 73 ? -9.371 12.249 8.376 1.00 91.12 73 ASP A N 1
ATOM 553 C CA . ASP A 1 73 ? -9.513 12.121 9.842 1.00 91.12 73 ASP A CA 1
ATOM 554 C C . ASP A 1 73 ? -10.147 10.776 10.276 1.00 91.12 73 ASP A C 1
ATOM 556 O O . ASP A 1 73 ? -11.284 10.729 10.751 1.00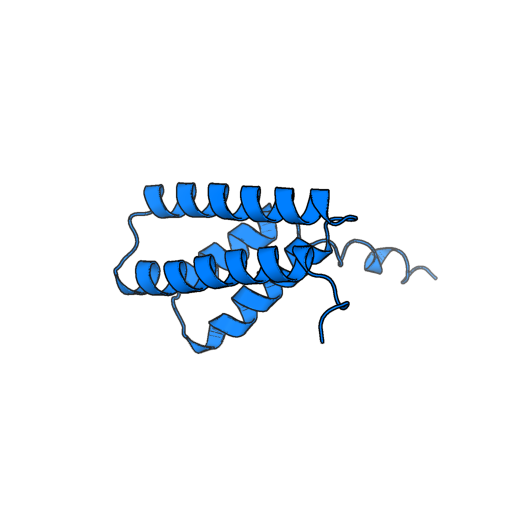 91.12 73 ASP A O 1
ATOM 560 N N . PRO A 1 74 ? -9.452 9.645 10.044 1.00 92.44 74 PRO A N 1
ATOM 561 C CA . PRO A 1 74 ? -10.032 8.313 10.178 1.00 92.44 74 PRO A CA 1
ATOM 562 C C . PRO A 1 74 ? -10.399 7.951 11.617 1.00 92.44 74 PRO A C 1
ATOM 564 O O . PRO A 1 74 ? -9.670 8.236 12.570 1.00 92.44 74 PRO A O 1
ATOM 567 N N . GLU A 1 75 ? -11.478 7.181 11.762 1.00 95.81 75 GLU A N 1
ATOM 568 C CA . GLU A 1 75 ? -11.818 6.558 13.040 1.00 95.81 75 GLU A CA 1
ATOM 569 C C . GLU A 1 75 ? -10.706 5.593 13.506 1.00 95.81 75 GLU A C 1
ATOM 571 O O . GLU A 1 75 ? -9.971 5.042 12.681 1.00 95.81 75 GLU A O 1
ATOM 576 N N . PRO A 1 76 ? -10.589 5.288 14.815 1.00 95.12 76 PRO A N 1
ATOM 577 C CA . PRO A 1 76 ? -9.484 4.478 15.340 1.00 95.12 76 PRO A CA 1
ATOM 578 C C . PRO A 1 76 ? -9.292 3.118 14.654 1.00 95.12 76 PRO A C 1
ATOM 580 O O . PRO A 1 76 ? -8.160 2.671 14.471 1.00 95.12 76 PRO A O 1
ATOM 583 N N . MET A 1 77 ? -10.383 2.457 14.255 1.00 94.94 77 MET A N 1
ATOM 584 C CA . MET A 1 77 ? -10.310 1.175 13.547 1.00 94.94 77 MET A CA 1
ATOM 585 C C . MET A 1 77 ? -9.781 1.340 12.114 1.00 94.94 77 MET A C 1
ATOM 587 O O . MET A 1 77 ? -8.965 0.534 11.671 1.00 94.94 77 MET A O 1
ATOM 591 N N . GLN A 1 78 ? -10.179 2.417 11.431 1.00 96.12 78 GLN A N 1
ATOM 592 C CA . GLN A 1 78 ? -9.688 2.778 10.099 1.00 96.12 78 GLN A CA 1
ATOM 593 C C . GLN A 1 78 ? -8.211 3.158 10.143 1.00 96.12 78 GLN A C 1
ATOM 595 O O . GLN A 1 78 ? -7.442 2.705 9.299 1.00 96.12 78 GLN A O 1
ATOM 600 N N . ALA A 1 79 ? -7.790 3.902 11.168 1.00 95.81 79 ALA A N 1
ATOM 601 C CA . ALA A 1 79 ? -6.384 4.210 11.405 1.00 95.81 79 ALA A CA 1
ATOM 602 C C . ALA A 1 79 ? -5.554 2.935 11.642 1.00 95.81 79 ALA A C 1
ATOM 604 O O . ALA A 1 79 ? -4.493 2.769 11.045 1.00 95.81 79 ALA A O 1
ATOM 605 N N . ALA A 1 80 ? -6.056 1.995 12.453 1.00 96.06 80 ALA A N 1
ATOM 606 C CA . ALA A 1 80 ? -5.381 0.721 12.694 1.00 96.06 80 ALA A CA 1
ATOM 607 C C . ALA A 1 80 ? -5.285 -0.141 11.424 1.00 96.06 80 ALA A C 1
ATOM 609 O O . ALA A 1 80 ? -4.233 -0.723 11.153 1.00 96.06 80 ALA A O 1
ATOM 610 N N . TYR A 1 81 ? -6.359 -0.212 10.632 1.00 96.88 81 TYR A N 1
ATOM 611 C CA . TYR A 1 81 ? -6.355 -0.914 9.348 1.00 96.88 81 TYR A CA 1
ATOM 612 C C . TYR A 1 81 ? -5.365 -0.270 8.370 1.00 96.88 81 TYR A C 1
ATOM 614 O O . TYR A 1 81 ? -4.562 -0.967 7.750 1.00 96.88 81 TYR A O 1
ATOM 622 N N . TYR A 1 82 ? -5.368 1.061 8.282 1.00 96.75 82 TYR A N 1
ATOM 623 C CA . TYR A 1 82 ? -4.431 1.822 7.464 1.00 96.75 82 TYR A CA 1
ATOM 624 C C . TYR A 1 82 ? -2.969 1.544 7.841 1.00 96.75 82 TYR A C 1
ATOM 626 O O . TYR A 1 82 ? -2.173 1.259 6.952 1.00 96.75 82 TYR A O 1
ATOM 634 N N . SER A 1 83 ? -2.618 1.499 9.130 1.00 96.75 83 SER A N 1
ATOM 635 C CA . SER A 1 83 ? -1.253 1.143 9.549 1.00 96.75 83 SER A CA 1
ATOM 636 C C . SER A 1 83 ? -0.825 -0.259 9.093 1.00 96.75 83 SER A C 1
ATOM 638 O O . SER A 1 83 ? 0.348 -0.489 8.801 1.00 96.75 83 SER A O 1
ATOM 640 N N . VAL A 1 84 ? -1.759 -1.214 8.997 1.00 97.19 84 VAL A N 1
ATOM 641 C CA . VAL A 1 84 ? -1.463 -2.539 8.425 1.00 97.19 84 VAL A CA 1
ATOM 642 C C . VAL A 1 84 ? -1.223 -2.439 6.918 1.00 97.19 84 VAL A C 1
ATOM 644 O O . VAL A 1 84 ? -0.284 -3.052 6.413 1.00 97.19 84 VAL A O 1
ATOM 647 N N . VAL A 1 85 ? -2.029 -1.648 6.205 1.00 97.12 85 VAL A N 1
ATOM 648 C CA . VAL A 1 85 ? -1.845 -1.382 4.769 1.00 97.12 85 VAL A CA 1
ATOM 649 C C . VAL A 1 85 ? -0.493 -0.712 4.499 1.00 97.12 85 VAL A C 1
ATOM 651 O O . VAL A 1 85 ? 0.215 -1.141 3.591 1.00 97.12 85 VAL A O 1
ATOM 654 N N . GLU A 1 86 ? -0.077 0.266 5.308 1.00 97.06 86 GLU A N 1
ATOM 655 C CA . GLU A 1 86 ? 1.260 0.876 5.212 1.00 97.06 86 GLU A CA 1
ATOM 656 C C . GLU A 1 86 ? 2.368 -0.173 5.348 1.00 97.06 86 GLU A C 1
ATOM 658 O O . GLU A 1 86 ? 3.259 -0.250 4.500 1.00 97.06 86 GLU A O 1
ATOM 663 N N . ALA A 1 87 ? 2.273 -1.049 6.352 1.00 97.12 87 ALA A N 1
ATOM 664 C CA . ALA A 1 87 ? 3.245 -2.120 6.547 1.00 97.12 87 ALA A CA 1
ATOM 665 C C . ALA A 1 87 ? 3.284 -3.111 5.365 1.00 97.12 87 ALA A C 1
ATOM 667 O O . ALA A 1 87 ? 4.351 -3.626 5.019 1.00 97.12 87 ALA A O 1
ATOM 668 N N . MET A 1 88 ? 2.143 -3.381 4.721 1.00 96.94 88 MET A N 1
ATOM 669 C CA . MET A 1 88 ? 2.076 -4.209 3.509 1.00 96.94 88 MET A CA 1
ATOM 670 C C . MET A 1 88 ? 2.759 -3.537 2.315 1.00 96.94 88 MET A C 1
ATOM 672 O O . MET A 1 88 ? 3.478 -4.209 1.567 1.00 96.94 88 MET A O 1
ATOM 676 N N . ILE A 1 89 ? 2.565 -2.227 2.139 1.00 96.06 89 ILE A N 1
ATOM 677 C CA . ILE A 1 89 ? 3.223 -1.432 1.094 1.00 96.06 89 ILE A CA 1
ATOM 678 C C . ILE A 1 89 ? 4.741 -1.463 1.299 1.00 96.06 89 ILE A C 1
ATOM 680 O O . ILE A 1 89 ? 5.470 -1.820 0.371 1.00 96.06 89 ILE A O 1
ATOM 684 N N . ASP A 1 90 ? 5.215 -1.188 2.517 1.00 94.75 90 ASP A N 1
ATOM 685 C CA . ASP A 1 90 ? 6.642 -1.225 2.853 1.00 94.75 90 ASP A CA 1
ATOM 686 C C . ASP A 1 90 ? 7.245 -2.613 2.597 1.00 94.75 90 ASP A C 1
ATOM 688 O O . ASP A 1 90 ? 8.247 -2.743 1.893 1.00 94.75 90 ASP A O 1
ATOM 692 N N . ARG A 1 91 ? 6.591 -3.678 3.080 1.00 94.25 91 ARG A N 1
ATOM 693 C CA . ARG A 1 91 ? 7.069 -5.054 2.879 1.00 94.25 91 ARG A CA 1
ATOM 694 C C . ARG A 1 91 ? 7.094 -5.452 1.405 1.00 94.25 91 ARG A C 1
ATOM 696 O O . ARG A 1 91 ? 8.004 -6.158 0.974 1.00 94.25 91 ARG A O 1
ATOM 703 N N . THR A 1 92 ? 6.105 -5.017 0.629 1.00 93.69 92 THR A N 1
ATOM 704 C CA . THR A 1 92 ? 6.060 -5.286 -0.813 1.00 93.69 92 THR A CA 1
ATOM 705 C C . THR A 1 92 ? 7.178 -4.530 -1.533 1.00 93.69 92 THR A C 1
ATOM 707 O O . THR A 1 92 ? 7.835 -5.109 -2.398 1.00 93.69 92 THR A O 1
ATOM 710 N N . ARG A 1 93 ? 7.461 -3.281 -1.136 1.00 91.50 93 ARG A N 1
ATOM 711 C CA . ARG A 1 93 ? 8.604 -2.505 -1.641 1.00 91.50 93 ARG A CA 1
ATOM 712 C C . ARG A 1 93 ? 9.934 -3.219 -1.363 1.00 91.50 93 ARG A C 1
ATOM 714 O O . ARG A 1 93 ? 10.748 -3.367 -2.269 1.00 91.50 93 ARG A O 1
ATOM 721 N N . ASP A 1 94 ? 10.139 -3.733 -0.155 1.00 90.25 94 ASP A N 1
ATOM 722 C CA . ASP A 1 94 ? 11.366 -4.464 0.193 1.00 90.25 94 ASP A CA 1
ATOM 723 C C . ASP A 1 94 ? 11.491 -5.796 -0.571 1.00 90.25 94 ASP A C 1
ATOM 725 O O . ASP A 1 94 ? 12.577 -6.187 -1.015 1.00 90.25 94 ASP A O 1
ATOM 729 N N . ALA A 1 95 ? 10.370 -6.489 -0.787 1.00 87.81 95 ALA A N 1
ATOM 730 C CA . ALA A 1 95 ? 10.336 -7.730 -1.556 1.00 87.81 95 ALA A CA 1
ATOM 731 C C . ALA A 1 95 ? 10.691 -7.505 -3.036 1.00 87.81 95 ALA A C 1
ATOM 733 O O . ALA A 1 95 ? 11.427 -8.302 -3.621 1.00 87.81 95 ALA A O 1
ATOM 734 N N . VAL A 1 96 ? 10.229 -6.406 -3.647 1.00 79.88 96 VAL A N 1
ATOM 735 C CA . VAL A 1 96 ? 10.619 -6.094 -5.032 1.00 79.88 96 VAL A CA 1
ATOM 736 C C . VAL A 1 96 ? 12.097 -5.715 -5.138 1.00 79.88 96 VAL A C 1
ATOM 738 O O . VAL A 1 96 ? 12.717 -6.053 -6.140 1.00 79.88 96 VAL A O 1
ATOM 741 N N . LEU A 1 97 ? 12.691 -5.098 -4.109 1.00 74.62 97 LEU A N 1
ATOM 742 C CA . LEU A 1 97 ? 14.120 -4.756 -4.085 1.00 74.62 97 LEU A CA 1
ATOM 743 C C . LEU A 1 97 ? 15.038 -5.978 -3.954 1.00 74.62 97 LEU A C 1
ATOM 745 O O . LEU A 1 97 ? 16.148 -5.977 -4.484 1.00 74.62 97 LEU A O 1
ATOM 749 N N . THR A 1 98 ? 14.595 -7.012 -3.242 1.00 71.19 98 THR A N 1
ATOM 750 C CA . THR A 1 98 ? 15.421 -8.193 -2.937 1.00 71.19 98 THR A CA 1
ATOM 751 C C . THR A 1 98 ? 15.381 -9.272 -4.023 1.00 71.19 98 THR A C 1
ATOM 753 O O . THR A 1 98 ? 16.299 -10.092 -4.087 1.00 71.19 98 THR A O 1
ATOM 756 N N . GLY A 1 99 ? 14.382 -9.237 -4.917 1.00 58.75 99 GLY A N 1
ATOM 757 C CA . GLY A 1 99 ? 14.199 -10.206 -6.003 1.00 58.75 99 GLY A CA 1
ATOM 758 C C . GLY A 1 99 ? 14.03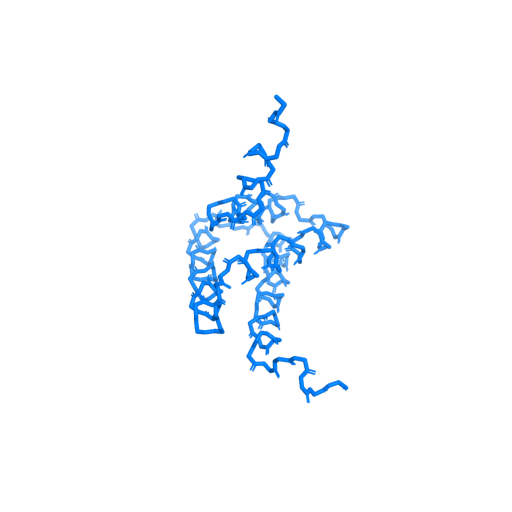5 -11.660 -5.513 1.00 58.75 99 GLY A C 1
ATOM 759 O O . GLY A 1 99 ? 14.194 -11.952 -4.329 1.00 58.75 99 GLY A O 1
ATOM 760 N N . PRO A 1 100 ? 13.760 -12.634 -6.400 1.00 51.44 100 PRO A N 1
ATOM 761 C CA . PRO A 1 100 ? 13.689 -14.051 -6.021 1.00 51.44 100 PRO A CA 1
ATOM 762 C C . PRO A 1 100 ? 15.068 -14.693 -5.744 1.00 51.44 100 PRO A C 1
ATOM 764 O O . PRO A 1 100 ? 15.202 -15.907 -5.814 1.00 51.44 100 PRO A O 1
ATOM 767 N N . ALA A 1 101 ? 16.113 -13.915 -5.450 1.00 47.34 101 ALA A N 1
ATOM 768 C CA . ALA A 1 101 ? 17.484 -14.420 -5.334 1.00 47.34 101 ALA A CA 1
ATOM 769 C C . ALA A 1 101 ? 17.900 -14.840 -3.909 1.00 47.34 101 ALA A C 1
ATOM 771 O O . ALA A 1 101 ? 19.034 -15.270 -3.727 1.00 47.34 101 ALA A O 1
ATOM 772 N N . ASN A 1 102 ? 17.014 -14.733 -2.911 1.00 43.41 102 ASN A N 1
ATOM 773 C CA . ASN A 1 102 ? 17.328 -15.027 -1.504 1.00 43.41 102 ASN A CA 1
ATOM 774 C C . ASN A 1 102 ? 16.314 -15.968 -0.813 1.00 43.41 102 ASN A C 1
ATOM 776 O O . ASN A 1 102 ? 16.115 -15.858 0.397 1.00 43.41 102 ASN A O 1
ATOM 780 N N . ALA A 1 103 ? 15.671 -16.871 -1.562 1.00 39.12 103 ALA A N 1
ATOM 781 C CA . ALA A 1 103 ? 14.833 -17.947 -1.015 1.00 39.12 103 ALA A CA 1
ATOM 782 C C . ALA A 1 103 ? 15.473 -19.320 -1.254 1.00 39.12 103 ALA A C 1
ATOM 784 O O . ALA A 1 103 ? 15.966 -19.540 -2.384 1.00 39.12 103 ALA A O 1
#

Sequence (103 aa):
MDRHERRESADMTTKAECIETLRGLIARSERNELADAQAAIIQFALAAPDLKSRTEAMADLQTTLATEMQAADPEPMQAAYYSVVEAMIDRTRDAVLTGPANA

Radius of gyration: 14.95 Å; chains: 1; bounding box: 32×33×50 Å

Secondary structure (DSSP, 8-state):
--SSGGGSTTS---HHHHHHHHHHHHHHT-GGGHHHHHHHHHHHHHHSSSHHHHHHHHHHHHHHHHHHHHHH---HHHHHHHHHHHHHHHHHHHHHHHGGGG-

Organism: NCBI:txid1176176

pLDDT: mean 84.78, std 18.41, range [37.41, 97.19]

Foldseek 3Di:
DPPPVVPVVPQACDLVNLLVQLVVCLQVLDPVCVVVNLVSLLSNLVNQDALVSSLVSLVVSLVVNVVVCVVVVDDPSSVVSVVSSSVSSVVSNVDSVVDPPPD